Protein AF-Q6PH81-2-F1 (afdb_monomer)

Solvent-accessible surface area (backbone atoms only — not comparable to full-atom values): 6315 Å² total; per-residue (Å²): 136,89,80,86,80,76,82,79,76,80,80,60,63,41,69,38,94,88,75,63,46,76,39,52,64,87,52,52,56,45,96,91,66,55,67,70,60,56,71,78,63,65,60,64,77,64,50,89,70,69,82,88,86,85,79,96,63,85,77,77,73,66,72,72,77,78,52,55,69,69,59,50,48,55,51,51,53,54,50,52,54,51,52,52,54,54,52,57,55,64,75,75,110

Radius of gyration: 26.6 Å; Cα contacts (8 Å, |Δi|>4): 42; chains: 1; bounding box: 34×50×70 Å

Nearest PDB structures (foldseek):
  2cr8-assembly1_A  TM=4.659E-01  e=4.689E+00  Homo sapiens

Foldseek 3Di:
DDDDDDPDDDFDWDADPPPRDTDGPPDQADPVGRGPDDPVVVQVVPPPDDDDDDDDDDPPPPPVVPDDPVVVVVVVVVVVVVVVVVVVVVVVD

Sequence (93 aa):
MSATRAKKVKMATKSCPECDQQVPVACKSCPCGYIFISRKLLNAKHSEKSPPSTEKQEKEIDIYANLSDEKAFVFSVALAEINRKIINQRLIL

Structure (mmCIF, N/CA/C/O backbone):
data_AF-Q6PH81-2-F1
#
_entry.id   AF-Q6PH81-2-F1
#
loop_
_atom_site.group_PDB
_atom_site.id
_atom_site.type_symbol
_atom_site.label_atom_id
_atom_site.label_alt_id
_atom_site.label_comp_id
_atom_site.label_asym_id
_atom_site.label_entity_id
_atom_site.label_seq_id
_atom_site.pdbx_PDB_ins_code
_atom_site.Cartn_x
_atom_site.Cartn_y
_atom_site.Cartn_z
_atom_site.occupancy
_atom_site.B_iso_or_equiv
_atom_site.auth_seq_id
_atom_site.auth_comp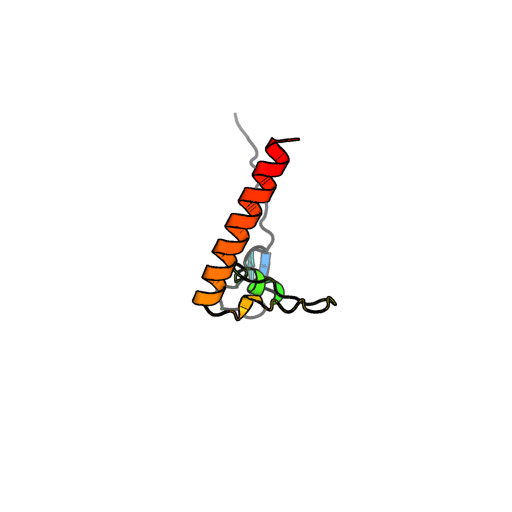_id
_atom_site.auth_asym_id
_atom_site.auth_atom_id
_atom_site.pdbx_PDB_model_num
ATOM 1 N N . MET A 1 1 ? -14.365 40.274 33.289 1.00 50.34 1 MET A N 1
ATOM 2 C CA . MET A 1 1 ? -14.809 38.914 33.671 1.00 50.34 1 MET A CA 1
ATOM 3 C C . MET A 1 1 ? -15.662 38.380 32.524 1.00 50.34 1 MET A C 1
ATOM 5 O O . MET A 1 1 ? -16.691 38.966 32.245 1.00 50.34 1 MET A O 1
ATOM 9 N N . SER A 1 2 ? -15.090 37.600 31.606 1.00 50.03 2 SER A N 1
ATOM 10 C CA . SER A 1 2 ? -15.036 36.121 31.612 1.00 50.03 2 SER A CA 1
ATOM 11 C C . SER A 1 2 ? -16.306 35.472 31.047 1.00 50.03 2 SER A C 1
ATOM 13 O O . SER A 1 2 ? -17.346 35.547 31.686 1.00 50.03 2 SER A O 1
ATOM 15 N N . ALA A 1 3 ? -16.183 34.809 29.885 1.00 62.12 3 ALA A N 1
ATOM 16 C CA . ALA A 1 3 ? -16.641 33.430 29.619 1.00 62.12 3 ALA A CA 1
ATOM 17 C C . ALA A 1 3 ? -16.759 33.152 28.102 1.00 62.12 3 ALA A C 1
ATOM 19 O O . ALA A 1 3 ? -17.847 33.172 27.525 1.00 62.12 3 ALA A O 1
ATOM 20 N N . THR A 1 4 ? -15.646 32.821 27.444 1.00 67.12 4 THR A N 1
ATOM 21 C CA . THR A 1 4 ? -15.672 32.126 26.149 1.00 67.12 4 THR A CA 1
ATOM 22 C C . THR A 1 4 ? -16.210 30.707 26.365 1.00 67.12 4 THR A C 1
ATOM 24 O O . THR A 1 4 ? -15.521 29.819 26.862 1.00 67.12 4 THR A O 1
ATOM 27 N N . ARG A 1 5 ? -17.486 30.478 26.031 1.00 64.50 5 ARG A N 1
ATOM 28 C CA . ARG A 1 5 ? -18.108 29.145 26.068 1.00 64.50 5 ARG A CA 1
ATOM 29 C C . ARG A 1 5 ? -17.558 28.283 24.927 1.00 64.50 5 ARG A C 1
ATOM 31 O O . ARG A 1 5 ? -18.094 28.297 23.821 1.00 64.50 5 ARG A O 1
ATOM 38 N N . ALA A 1 6 ? -16.515 27.503 25.197 1.00 66.88 6 ALA A N 1
ATOM 39 C CA . ALA A 1 6 ? -16.109 26.412 24.317 1.00 66.88 6 ALA A CA 1
ATOM 40 C C . ALA A 1 6 ? -17.246 25.373 24.245 1.00 66.88 6 ALA A C 1
ATOM 42 O O . ALA A 1 6 ? -17.609 24.752 25.247 1.00 66.88 6 ALA A O 1
ATOM 43 N N . LYS A 1 7 ? -17.850 25.200 23.064 1.00 66.44 7 LYS A N 1
ATOM 44 C CA . LYS A 1 7 ? -18.882 24.182 22.819 1.00 66.44 7 LYS A CA 1
ATOM 45 C C . LYS A 1 7 ? -18.235 22.795 22.881 1.00 66.44 7 LYS A C 1
ATOM 47 O O . LYS A 1 7 ? -17.638 22.338 21.913 1.00 66.44 7 LYS A O 1
ATOM 52 N N . LYS A 1 8 ? -18.352 22.124 24.029 1.00 69.31 8 LYS A N 1
ATOM 53 C CA . LYS A 1 8 ? -17.953 20.722 24.207 1.00 69.31 8 LYS A CA 1
ATOM 54 C C . LYS A 1 8 ? -18.886 19.837 23.375 1.00 69.31 8 LYS A C 1
ATOM 56 O O . LYS A 1 8 ? -20.018 19.576 23.778 1.00 69.31 8 LYS A O 1
ATOM 61 N N . VAL A 1 9 ? -18.43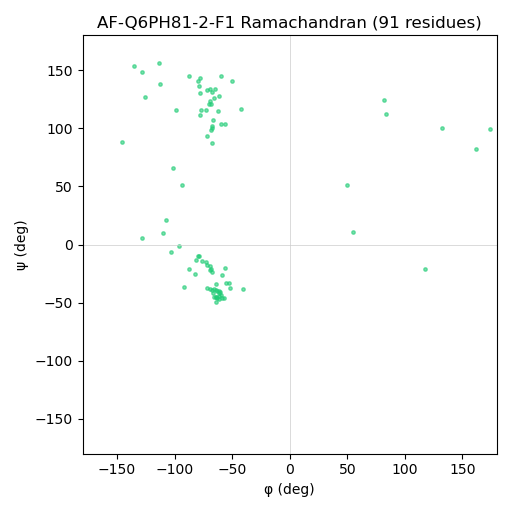1 19.407 22.200 1.00 74.19 9 VAL A N 1
ATOM 62 C CA . VAL A 1 9 ? -19.158 18.434 21.376 1.00 74.19 9 VAL A CA 1
ATOM 63 C C . VAL A 1 9 ? -19.127 17.091 22.107 1.00 74.19 9 VAL A C 1
ATOM 65 O O . VAL A 1 9 ? -18.057 16.572 22.420 1.00 74.19 9 VAL A O 1
ATOM 68 N N . LYS A 1 10 ? -20.304 16.543 22.429 1.00 78.75 10 LYS A N 1
ATOM 69 C CA . LYS A 1 10 ? -20.415 15.185 22.970 1.00 78.75 10 LYS A CA 1
ATOM 70 C C . LYS A 1 10 ? -20.078 14.206 21.847 1.00 78.75 10 LYS A C 1
ATOM 72 O O . LYS A 1 10 ? -20.718 14.226 20.800 1.00 78.75 10 LYS A O 1
ATOM 77 N N . MET A 1 11 ? -19.063 13.375 22.056 1.00 82.69 11 MET A N 1
ATOM 78 C CA . MET A 1 11 ? -18.728 12.294 21.134 1.00 82.69 11 MET A CA 1
ATOM 79 C C . MET A 1 11 ? -19.870 11.270 21.131 1.00 82.69 11 MET A C 1
ATOM 81 O O . MET A 1 11 ? -20.241 10.776 22.192 1.00 82.69 11 MET A O 1
ATOM 85 N N . ALA A 1 12 ? -20.419 10.948 19.957 1.00 88.75 12 ALA A N 1
ATOM 86 C CA . ALA A 1 12 ? -21.367 9.846 19.822 1.00 88.75 12 ALA A CA 1
ATOM 87 C C . ALA A 1 12 ? -20.647 8.511 20.078 1.00 88.75 12 ALA A C 1
ATOM 89 O O . ALA A 1 12 ? -19.578 8.254 19.510 1.00 88.75 12 ALA A O 1
ATOM 90 N N . THR A 1 13 ? -21.230 7.669 20.926 1.00 92.50 13 THR A N 1
ATOM 91 C CA . THR A 1 13 ? -20.749 6.323 21.258 1.00 92.50 13 THR A CA 1
ATOM 92 C C . THR A 1 13 ? -21.723 5.260 20.743 1.00 92.50 13 THR A C 1
ATOM 94 O O . THR A 1 13 ? -22.897 5.537 20.508 1.00 92.50 13 THR A O 1
ATOM 97 N N . LYS A 1 14 ? -21.218 4.042 20.536 1.00 92.50 14 LYS A N 1
ATOM 98 C CA . LYS A 1 14 ? -21.970 2.818 20.217 1.00 92.50 14 LYS A CA 1
ATOM 99 C C . LYS A 1 14 ? -21.556 1.706 21.187 1.00 92.50 14 LYS A C 1
ATOM 101 O O . LYS A 1 14 ? -20.405 1.702 21.618 1.00 92.50 14 LYS A O 1
ATOM 106 N N . SER A 1 15 ? -22.447 0.782 21.536 1.00 94.06 15 SER A N 1
ATOM 107 C CA . SER A 1 15 ? -22.115 -0.366 22.394 1.00 94.06 15 SER A CA 1
ATOM 108 C C . SER A 1 15 ? -21.421 -1.479 21.601 1.00 94.06 15 SER A C 1
ATOM 110 O O . SER A 1 15 ? -21.756 -1.745 20.444 1.00 94.06 15 SER A O 1
ATOM 112 N N . CYS A 1 16 ? -20.418 -2.110 22.211 1.00 92.94 16 CYS A N 1
ATOM 113 C CA . CYS A 1 16 ? -19.807 -3.330 21.694 1.00 92.94 16 CYS A CA 1
ATOM 114 C C . CYS A 1 16 ? -20.709 -4.538 21.991 1.00 92.94 16 CYS A C 1
ATOM 116 O O . CYS A 1 16 ? -21.071 -4.707 23.145 1.00 92.94 16 CYS A O 1
ATOM 118 N N . PRO A 1 17 ? -21.027 -5.407 21.020 1.00 93.19 17 PRO A N 1
ATOM 119 C CA . PRO A 1 17 ? -21.876 -6.576 21.263 1.00 93.19 17 PRO A CA 1
ATOM 120 C C . PRO A 1 17 ? 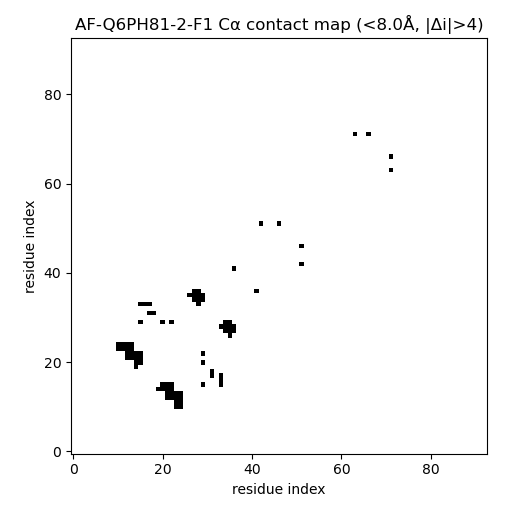-21.198 -7.699 22.065 1.00 93.19 17 PRO A C 1
ATOM 122 O O . PRO A 1 17 ? -21.890 -8.595 22.529 1.00 93.19 17 PRO A O 1
ATOM 125 N N . GLU A 1 18 ? -19.868 -7.686 22.214 1.00 93.88 18 GLU A N 1
ATOM 126 C CA . GLU A 1 18 ? -19.151 -8.722 22.976 1.00 93.88 18 GLU A CA 1
ATOM 127 C C . GLU A 1 18 ? -18.944 -8.365 24.450 1.00 93.88 18 GLU A C 1
ATOM 129 O O . GLU A 1 18 ? -18.972 -9.245 25.303 1.00 93.88 18 GLU A O 1
ATOM 134 N N . CYS A 1 19 ? -18.701 -7.091 24.763 1.00 95.25 19 CYS A N 1
ATOM 135 C CA . CYS A 1 19 ? -18.365 -6.655 26.122 1.00 95.25 19 CYS A CA 1
ATOM 136 C C . CYS A 1 19 ? -19.229 -5.497 26.637 1.00 95.25 19 CYS A C 1
ATOM 138 O O . CYS A 1 19 ? -18.910 -4.921 27.674 1.00 95.25 19 CYS A O 1
ATOM 140 N N . ASP A 1 20 ? -20.254 -5.090 25.880 1.00 93.12 20 ASP A N 1
ATOM 141 C CA . ASP A 1 20 ? -21.152 -3.956 26.158 1.00 93.12 20 ASP A CA 1
ATOM 142 C C . ASP A 1 20 ? -20.460 -2.602 26.382 1.00 93.12 20 ASP A C 1
ATOM 144 O O . ASP A 1 20 ? -21.084 -1.600 26.742 1.00 93.12 20 ASP A O 1
ATOM 148 N N . GLN A 1 21 ? -19.160 -2.516 26.091 1.00 92.19 21 GLN A N 1
ATOM 149 C CA . GLN A 1 21 ? -18.402 -1.291 26.271 1.00 92.19 21 GLN A CA 1
ATOM 150 C C . GLN A 1 21 ? -18.843 -0.223 25.269 1.00 92.19 21 GLN A C 1
ATOM 152 O O . GLN A 1 21 ? -18.955 -0.475 24.068 1.00 92.19 21 GLN A O 1
ATOM 157 N N . GLN A 1 22 ? -19.046 1.003 25.751 1.00 93.94 22 GLN A N 1
ATOM 158 C CA . GLN A 1 22 ? -19.292 2.146 24.880 1.00 93.94 22 GLN A CA 1
ATOM 159 C C . GLN A 1 22 ? -18.006 2.557 24.161 1.00 93.94 22 GLN A C 1
ATOM 161 O O . GLN A 1 22 ? -17.041 3.011 24.776 1.00 93.94 22 GLN A O 1
ATOM 166 N N . VAL A 1 23 ? -18.010 2.433 22.839 1.00 90.56 23 VAL A N 1
ATOM 167 C CA . VAL A 1 23 ? -16.896 2.775 21.957 1.00 90.56 23 VAL A CA 1
ATOM 168 C C . VAL A 1 23 ? -17.294 3.984 21.101 1.00 90.56 23 VAL A C 1
ATOM 170 O O . VAL A 1 23 ? -18.419 4.017 20.597 1.00 90.56 23 VAL A O 1
ATOM 173 N N . PRO A 1 24 ? -16.420 4.983 20.875 1.00 91.25 24 PRO A N 1
ATOM 174 C CA . PRO A 1 24 ? -16.707 6.075 19.949 1.00 91.25 24 PRO A CA 1
ATOM 175 C C . PRO A 1 24 ? -17.185 5.562 18.585 1.00 91.25 24 PRO A C 1
ATOM 177 O O . PRO A 1 24 ? -16.669 4.570 18.052 1.00 91.25 24 PRO A O 1
ATOM 180 N N . VAL A 1 25 ? -18.161 6.246 17.984 1.00 88.31 25 VAL A N 1
ATOM 181 C CA . VAL A 1 25 ? -18.710 5.851 16.674 1.00 88.31 25 VAL A CA 1
ATOM 182 C C . VAL A 1 25 ? -17.601 5.752 15.614 1.00 88.31 25 VAL A C 1
ATOM 184 O O . VAL A 1 25 ? -17.639 4.831 14.801 1.00 88.31 25 VAL A O 1
ATOM 187 N N . ALA A 1 26 ? -16.557 6.586 15.707 1.00 88.19 26 ALA A N 1
ATOM 188 C CA . ALA A 1 26 ? -15.395 6.595 14.813 1.00 88.19 26 ALA A CA 1
ATOM 189 C C . ALA A 1 26 ? -14.462 5.369 14.927 1.00 88.19 26 ALA A C 1
ATOM 191 O O . ALA A 1 26 ? -13.710 5.084 13.992 1.00 88.19 26 ALA A O 1
ATOM 192 N N . CYS A 1 27 ? -14.483 4.632 16.043 1.00 90.31 27 CYS A N 1
ATOM 193 C CA . CYS A 1 27 ? -13.607 3.475 16.214 1.00 90.31 27 CYS A CA 1
ATOM 194 C C . CYS A 1 27 ? -14.051 2.311 15.326 1.00 90.31 27 CYS A C 1
ATOM 196 O O . CYS A 1 27 ? -15.225 1.927 15.295 1.00 90.31 27 CYS A O 1
ATOM 198 N N . LYS A 1 28 ? -13.070 1.728 14.642 1.00 90.19 28 LYS A N 1
ATOM 199 C CA . LYS A 1 28 ? -13.213 0.580 13.745 1.00 90.19 28 LYS A CA 1
ATOM 200 C C . LYS A 1 28 ? -13.215 -0.766 14.479 1.00 90.19 28 LYS A C 1
ATOM 202 O O . LYS A 1 28 ? -13.806 -1.722 13.994 1.00 90.19 28 LYS A O 1
ATOM 207 N N . SER A 1 29 ? -12.600 -0.825 15.651 1.00 92.25 29 SER A N 1
ATOM 208 C CA . SER A 1 29 ? -12.525 -2.000 16.516 1.00 92.25 29 SER A CA 1
ATOM 209 C C . SER A 1 29 ? -12.813 -1.610 17.963 1.00 92.25 29 SER A C 1
ATOM 211 O O . SER A 1 29 ? -12.632 -0.455 18.359 1.00 92.25 29 SER A O 1
ATOM 213 N N . CYS A 1 30 ? -13.309 -2.567 18.734 1.00 93.12 30 CYS A N 1
ATOM 21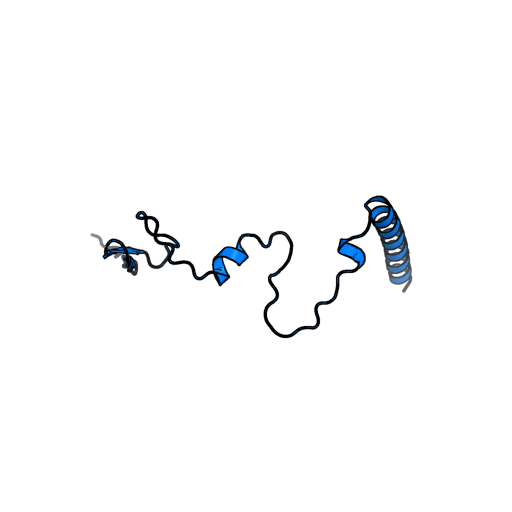4 C CA . CYS A 1 30 ? -13.404 -2.510 20.179 1.00 93.12 30 CYS A CA 1
ATOM 215 C C . CYS A 1 30 ? -12.085 -3.023 20.780 1.00 93.12 30 CYS A C 1
ATOM 217 O O . CYS A 1 30 ? -11.511 -3.967 20.232 1.00 93.12 30 CYS A O 1
ATOM 219 N N . PRO A 1 31 ? -11.614 -2.474 21.912 1.00 92.50 31 PRO A N 1
ATOM 220 C CA . PRO A 1 31 ? -10.470 -3.026 22.641 1.00 92.50 31 PRO A CA 1
ATOM 221 C C . PRO A 1 31 ? -10.625 -4.499 23.063 1.00 92.50 31 PRO A C 1
ATOM 223 O O . PRO A 1 31 ? -9.609 -5.141 23.294 1.00 92.50 31 PRO A O 1
ATOM 226 N N . CYS A 1 32 ? -11.844 -5.057 23.129 1.00 94.94 32 CYS A N 1
ATOM 227 C CA . CYS A 1 32 ? -12.035 -6.494 23.386 1.00 94.94 32 CYS A CA 1
ATOM 228 C C . CYS A 1 32 ? -11.635 -7.395 22.206 1.00 94.94 32 CYS A C 1
ATOM 230 O O . CYS A 1 32 ? -11.457 -8.591 22.398 1.00 94.94 32 CYS A O 1
ATOM 232 N N . GLY A 1 33 ? -11.506 -6.834 20.998 1.00 91.75 33 GLY A N 1
ATOM 233 C CA . GLY A 1 33 ? -11.251 -7.581 19.765 1.00 91.75 33 GLY A CA 1
ATOM 234 C C . GLY A 1 33 ? -12.368 -7.467 18.724 1.00 91.75 33 GLY A C 1
ATOM 235 O O . GLY A 1 33 ? -12.090 -7.630 17.536 1.00 91.75 33 GLY A O 1
ATOM 236 N N . TYR A 1 34 ? -13.597 -7.107 19.117 1.00 92.88 34 TYR A N 1
ATOM 237 C CA . TYR A 1 34 ? -14.717 -6.989 18.177 1.00 92.88 34 TYR A CA 1
ATOM 238 C C . TYR A 1 34 ? -14.460 -5.931 17.093 1.00 92.88 34 TYR A C 1
ATOM 240 O O . TYR A 1 34 ? -14.162 -4.772 17.386 1.00 92.88 34 TYR A O 1
ATOM 248 N N . ILE A 1 35 ? -14.620 -6.287 15.819 1.00 91.88 35 ILE A N 1
ATOM 249 C CA . ILE A 1 35 ? -14.410 -5.375 14.689 1.00 91.88 35 ILE A CA 1
ATOM 250 C C . ILE A 1 35 ? -15.757 -4.819 14.210 1.00 91.88 35 ILE A C 1
ATOM 252 O O . ILE A 1 35 ? -16.589 -5.543 13.677 1.00 91.88 35 ILE A O 1
ATOM 256 N N . PHE A 1 36 ? -15.955 -3.503 14.329 1.00 91.38 36 PHE A N 1
ATOM 257 C CA . PHE A 1 36 ? -17.148 -2.804 13.830 1.00 91.38 36 PHE A CA 1
ATOM 258 C C . PHE A 1 36 ? -17.110 -2.541 12.312 1.00 91.38 36 PHE A C 1
ATOM 260 O O . PHE A 1 36 ?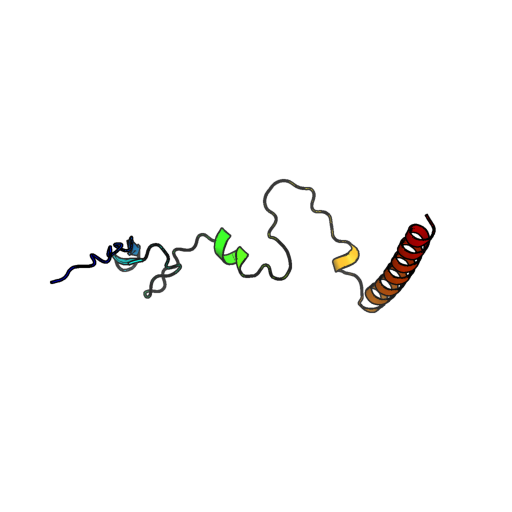 -18.097 -2.081 11.737 1.00 91.38 36 PHE A O 1
ATOM 267 N N . ILE A 1 37 ? -15.966 -2.764 11.652 1.00 84.94 37 ILE A N 1
ATOM 268 C CA . ILE A 1 37 ? -15.805 -2.517 10.215 1.00 84.94 37 ILE A CA 1
ATOM 269 C C . ILE A 1 37 ? -16.626 -3.529 9.402 1.00 84.94 37 ILE A C 1
ATOM 271 O O . ILE A 1 37 ? -16.385 -4.731 9.455 1.00 84.94 37 ILE A O 1
ATOM 275 N N . SER A 1 38 ? -17.517 -3.034 8.541 1.00 71.94 38 SER A N 1
ATOM 276 C CA . SER A 1 38 ? -18.065 -3.844 7.448 1.00 71.94 38 SER A CA 1
ATOM 277 C C . SER A 1 38 ? -16.958 -4.222 6.466 1.00 71.94 38 SER A C 1
ATOM 279 O O . SER A 1 38 ? -16.210 -3.348 6.032 1.00 71.94 38 SER A O 1
ATOM 281 N N . ARG A 1 39 ? -16.895 -5.496 6.060 1.00 64.12 39 ARG A N 1
ATOM 282 C CA . ARG A 1 39 ? -15.880 -6.081 5.154 1.00 64.12 39 ARG A CA 1
ATOM 283 C C . ARG A 1 39 ? -15.498 -5.173 3.968 1.00 64.12 39 ARG A C 1
ATOM 285 O O . ARG A 1 39 ? -14.320 -5.014 3.678 1.00 64.12 39 ARG A O 1
ATOM 292 N N . LYS A 1 40 ? -16.473 -4.456 3.393 1.00 62.50 40 LYS A N 1
ATOM 293 C CA . LYS A 1 40 ? -16.285 -3.469 2.311 1.00 62.50 40 LYS A CA 1
ATOM 294 C C . LYS A 1 40 ? -15.228 -2.384 2.606 1.00 62.50 40 LYS A C 1
ATOM 296 O O . LYS A 1 40 ? -14.549 -1.943 1.688 1.00 62.50 40 LYS A O 1
ATOM 301 N N . LEU A 1 41 ? -15.055 -1.965 3.863 1.00 63.25 41 LEU A N 1
ATOM 302 C CA . LEU A 1 41 ? -14.077 -0.938 4.256 1.00 63.25 41 LEU A CA 1
ATOM 303 C C . LEU A 1 41 ? -12.675 -1.496 4.557 1.00 63.25 41 LEU A C 1
ATOM 305 O O . LEU A 1 41 ? -11.716 -0.7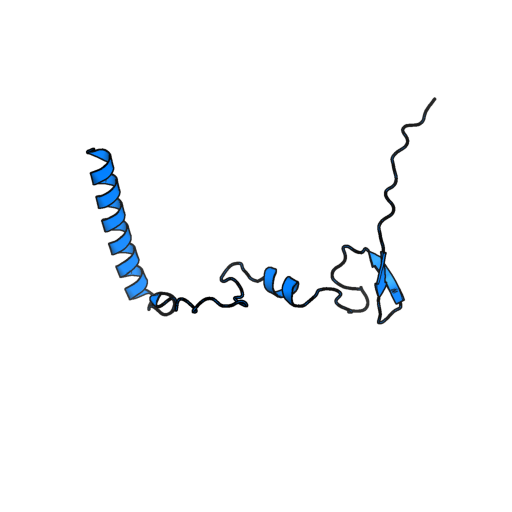26 4.529 1.00 63.25 41 LEU A O 1
ATOM 309 N N . LEU A 1 42 ? -12.539 -2.794 4.856 1.00 60.44 42 LEU A N 1
ATOM 310 C CA . LEU A 1 42 ? -11.230 -3.435 5.062 1.00 60.44 42 LEU A CA 1
ATOM 311 C C . LEU A 1 42 ? -10.484 -3.587 3.731 1.00 60.44 42 LEU A C 1
ATOM 313 O O . LEU A 1 42 ? -9.285 -3.330 3.666 1.00 60.44 42 LEU A O 1
ATOM 317 N N . ASN A 1 43 ? -11.206 -3.883 2.650 1.00 57.72 43 ASN A N 1
ATOM 318 C CA . ASN A 1 43 ? -10.629 -3.980 1.309 1.00 57.72 43 ASN A CA 1
ATOM 319 C C . ASN A 1 43 ? -10.171 -2.627 0.730 1.00 57.72 43 ASN A C 1
ATOM 321 O O . ASN A 1 43 ? -9.333 -2.603 -0.164 1.00 57.72 43 ASN A O 1
ATOM 325 N N . ALA A 1 44 ? -10.645 -1.496 1.265 1.00 59.38 44 ALA A N 1
ATOM 326 C CA . ALA A 1 44 ? -10.267 -0.163 0.787 1.00 59.38 44 ALA A CA 1
ATOM 327 C C . ALA A 1 44 ? -8.861 0.291 1.235 1.00 59.38 44 ALA A C 1
ATOM 329 O O . ALA A 1 44 ? -8.336 1.260 0.696 1.00 59.38 44 ALA A O 1
ATOM 330 N N . LYS A 1 45 ? -8.235 -0.379 2.218 1.00 56.62 45 LYS A N 1
ATOM 331 C CA . LYS A 1 45 ? -6.881 -0.034 2.705 1.00 56.62 45 LYS A CA 1
ATOM 332 C C . LYS A 1 45 ? -5.755 -0.864 2.082 1.00 56.62 45 LYS A C 1
ATOM 334 O O . LYS A 1 45 ? -4.600 -0.583 2.365 1.00 56.62 45 LYS A O 1
ATOM 339 N N . HIS A 1 46 ? -6.084 -1.818 1.209 1.00 52.72 46 HIS A N 1
ATOM 340 C CA . HIS A 1 46 ? -5.104 -2.575 0.419 1.00 52.72 46 HIS A CA 1
ATOM 341 C C . HIS A 1 46 ? -5.146 -2.225 -1.083 1.00 52.72 46 HIS A C 1
ATOM 343 O O . HIS A 1 46 ? -4.509 -2.887 -1.894 1.00 52.72 46 HIS A O 1
ATOM 349 N N . SER A 1 47 ? -5.876 -1.169 -1.454 1.00 47.62 47 SER A N 1
ATOM 350 C CA . SER A 1 47 ? -5.972 -0.670 -2.830 1.00 47.62 47 SER A CA 1
ATOM 351 C C . SER A 1 47 ? -4.945 0.443 -3.094 1.00 47.62 47 SER A C 1
ATOM 353 O O . SER A 1 47 ? -5.288 1.502 -3.603 1.00 47.62 47 SER A O 1
ATOM 355 N N . GLU A 1 48 ? -3.677 0.190 -2.767 1.00 48.12 48 GLU A N 1
ATOM 356 C CA . GLU A 1 48 ? -2.518 0.800 -3.440 1.00 48.12 48 GLU A CA 1
ATOM 357 C C . GLU A 1 48 ? -1.983 -0.282 -4.400 1.00 48.12 48 GLU A C 1
ATOM 359 O O . GLU A 1 48 ? -0.941 -0.883 -4.155 1.00 48.12 48 GLU A O 1
ATOM 364 N N . LYS A 1 49 ? -2.815 -0.608 -5.407 1.00 44.62 49 LYS A N 1
ATOM 365 C CA . LYS A 1 49 ? -2.713 -1.599 -6.511 1.00 44.62 49 LYS A CA 1
ATOM 366 C C . LYS A 1 49 ? -4.012 -2.414 -6.587 1.00 44.62 49 LYS A C 1
ATOM 368 O O . LYS A 1 49 ? -4.193 -3.381 -5.858 1.00 44.62 49 LYS A O 1
ATOM 373 N N . SER A 1 50 ? -4.873 -2.030 -7.530 1.00 46.97 50 SER A N 1
ATOM 374 C CA . SER A 1 50 ? -6.129 -2.667 -7.984 1.00 46.97 50 SER A CA 1
ATOM 375 C C . SER A 1 50 ? -7.423 -2.417 -7.165 1.00 46.97 50 SER A C 1
ATOM 377 O O . SER A 1 50 ? -7.466 -2.692 -5.965 1.00 46.97 50 SER A O 1
ATOM 379 N N . PRO A 1 51 ? -8.504 -1.917 -7.810 1.00 54.88 51 PRO A N 1
ATOM 380 C CA . PRO A 1 51 ? -9.818 -1.748 -7.191 1.00 54.88 51 PRO A CA 1
ATOM 381 C C . PRO A 1 51 ? -10.575 -3.089 -7.105 1.00 54.88 51 PRO A C 1
ATOM 383 O O . PRO A 1 51 ? -10.517 -3.889 -8.043 1.00 54.88 51 PRO A O 1
ATOM 386 N N . PRO A 1 52 ? -11.346 -3.349 -6.030 1.00 50.38 52 PRO A N 1
ATOM 387 C CA . PRO A 1 52 ? -12.217 -4.511 -5.966 1.00 50.38 52 PRO A CA 1
ATOM 388 C C . PRO A 1 52 ? -13.481 -4.237 -6.791 1.00 50.38 52 PRO A C 1
ATOM 390 O O . PRO A 1 52 ? -14.319 -3.408 -6.440 1.00 50.38 52 PRO A O 1
ATOM 393 N N . SER A 1 53 ? -13.606 -4.949 -7.905 1.00 48.88 53 SER A N 1
ATOM 394 C CA . SER A 1 53 ? -14.780 -4.980 -8.768 1.00 48.88 53 SER A CA 1
ATOM 395 C C . SER A 1 53 ? -15.884 -5.851 -8.161 1.00 48.88 53 SER A C 1
ATOM 397 O O . SER A 1 53 ? -15.757 -7.068 -8.058 1.00 48.88 53 SER A O 1
ATOM 399 N N . THR A 1 54 ? -17.013 -5.234 -7.819 1.00 48.09 54 THR A N 1
ATOM 400 C CA . THR A 1 54 ? -18.319 -5.903 -7.739 1.00 48.09 54 THR A CA 1
ATOM 401 C C . THR A 1 54 ? -19.389 -4.911 -8.173 1.00 48.09 54 THR A C 1
ATOM 403 O O . THR A 1 54 ? -19.891 -4.184 -7.331 1.00 48.09 54 THR A O 1
ATOM 406 N N . GLU A 1 55 ? -19.673 -4.849 -9.477 1.00 50.31 55 GLU A N 1
ATOM 407 C CA . GLU A 1 55 ? -21.002 -4.610 -10.075 1.00 50.31 55 GLU A CA 1
ATOM 408 C C . GLU A 1 55 ? -20.857 -4.456 -11.606 1.00 50.31 55 GLU A C 1
ATOM 410 O O . GLU A 1 55 ? -20.478 -3.410 -12.118 1.00 50.31 55 GLU A O 1
ATOM 415 N N . LYS A 1 56 ? -21.142 -5.548 -12.333 1.00 47.78 56 LYS A N 1
ATOM 416 C CA . LYS A 1 56 ? -21.586 -5.587 -13.744 1.00 47.78 56 LYS A CA 1
ATOM 417 C C . LYS A 1 56 ? -20.788 -4.793 -14.800 1.00 47.78 56 LYS A C 1
ATOM 419 O O . LYS A 1 56 ? -21.386 -4.099 -15.615 1.00 47.78 56 LYS A O 1
ATOM 424 N N . GLN A 1 57 ? -19.472 -4.958 -14.863 1.00 51.78 57 GLN A N 1
ATOM 425 C CA . GLN A 1 57 ? -18.685 -4.550 -16.034 1.00 51.78 57 GLN A CA 1
ATOM 426 C C . GLN A 1 57 ? -17.881 -5.766 -16.489 1.00 51.78 57 GLN A C 1
ATOM 428 O O . GLN A 1 57 ? -17.2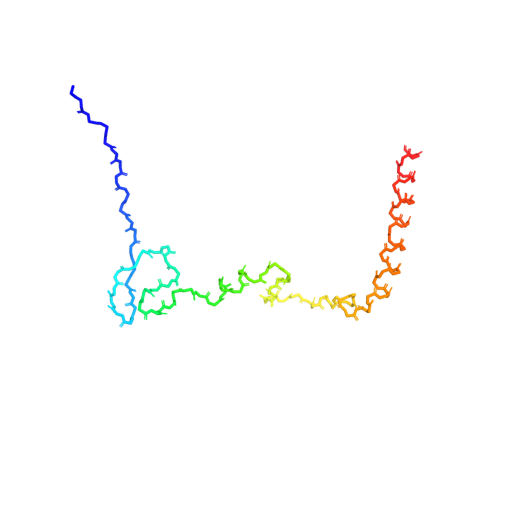52 -6.417 -15.650 1.00 51.78 57 GLN A O 1
ATOM 433 N N . GLU A 1 58 ? -17.987 -6.138 -17.771 1.00 53.28 58 GLU A N 1
ATOM 434 C CA . GLU A 1 58 ? -17.090 -7.110 -18.405 1.00 53.28 58 GLU A CA 1
ATOM 435 C C . GLU A 1 58 ? -15.675 -6.802 -17.930 1.00 53.28 58 GLU A C 1
ATOM 437 O O . GLU A 1 58 ? -15.194 -5.685 -18.105 1.00 53.28 58 GLU A O 1
ATOM 442 N N . LYS A 1 59 ? -15.059 -7.749 -17.216 1.00 58.91 59 LYS A N 1
ATOM 443 C CA . LYS A 1 59 ? -13.696 -7.586 -16.726 1.00 58.91 59 LYS A CA 1
ATOM 444 C C . LYS A 1 59 ? -12.833 -7.376 -17.959 1.00 58.91 59 LYS A C 1
ATOM 446 O O . LYS A 1 59 ? -12.574 -8.338 -18.675 1.00 58.91 59 LYS A O 1
ATOM 451 N N . GLU A 1 60 ? -12.433 -6.136 -18.211 1.00 64.12 60 GLU A N 1
ATOM 452 C CA . GLU A 1 60 ? -11.352 -5.831 -19.129 1.00 64.12 60 GLU A CA 1
ATOM 453 C C . GLU A 1 60 ? -10.152 -6.621 -18.611 1.00 64.12 60 GLU A C 1
ATOM 455 O O . GLU A 1 60 ? -9.610 -6.355 -17.535 1.00 64.12 60 GLU A O 1
ATOM 460 N N . ILE A 1 61 ? -9.860 -7.726 -19.292 1.00 69.25 61 ILE A N 1
ATOM 461 C CA . ILE A 1 61 ? -8.717 -8.565 -18.978 1.00 69.25 61 ILE A CA 1
ATOM 462 C C . ILE A 1 61 ? -7.522 -7.692 -19.322 1.00 69.25 61 ILE A C 1
ATOM 464 O O . ILE A 1 61 ? -7.261 -7.450 -20.499 1.00 69.25 61 ILE A O 1
ATOM 468 N N . ASP A 1 62 ? -6.823 -7.193 -18.304 1.00 73.44 62 ASP A N 1
ATOM 469 C CA . ASP A 1 62 ? -5.543 -6.530 -18.508 1.00 73.44 62 ASP A CA 1
ATOM 470 C C . ASP A 1 62 ? -4.537 -7.587 -18.984 1.00 73.44 62 ASP A C 1
ATOM 472 O O . ASP A 1 62 ? -3.859 -8.262 -18.205 1.00 73.44 62 ASP A O 1
ATOM 476 N N . ILE A 1 63 ? -4.505 -7.776 -20.303 1.00 76.31 63 ILE A N 1
ATOM 477 C CA . ILE A 1 63 ? -3.616 -8.699 -21.012 1.00 76.31 63 ILE A CA 1
ATOM 478 C C . ILE A 1 63 ? -2.149 -8.340 -20.728 1.00 76.31 63 ILE A C 1
ATOM 480 O O . ILE A 1 63 ? -1.282 -9.216 -20.746 1.00 76.31 63 ILE A O 1
ATOM 484 N N . TYR A 1 64 ? -1.864 -7.073 -20.413 1.00 79.81 64 TYR A N 1
ATOM 485 C CA . TYR A 1 64 ? -0.518 -6.585 -20.140 1.00 79.81 64 TYR A CA 1
ATOM 486 C C . TYR A 1 64 ? -0.055 -6.873 -18.70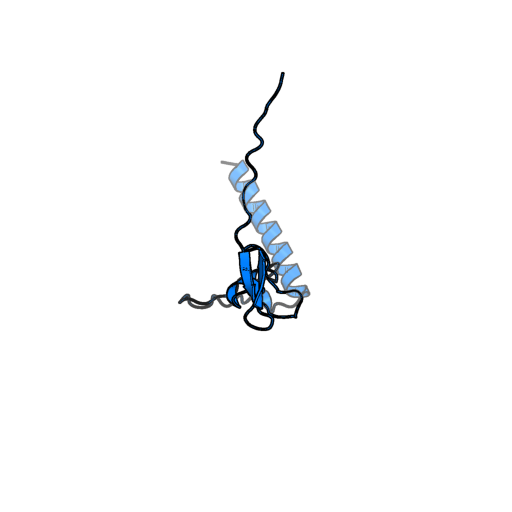4 1.00 79.81 64 TYR A C 1
ATOM 488 O O . TYR A 1 64 ? 1.147 -6.836 -18.448 1.00 79.81 64 TYR A O 1
ATOM 496 N N . ALA A 1 65 ? -0.956 -7.259 -17.791 1.00 79.81 65 ALA A N 1
ATOM 497 C CA . ALA A 1 65 ? -0.606 -7.579 -16.404 1.00 79.81 65 ALA A CA 1
ATOM 498 C C . ALA A 1 65 ? 0.257 -8.849 -16.246 1.00 79.81 65 ALA A C 1
ATOM 500 O O . ALA A 1 65 ? 0.962 -8.985 -15.250 1.00 79.81 65 ALA A O 1
ATOM 501 N N . ASN A 1 66 ? 0.216 -9.780 -17.208 1.00 83.56 66 ASN A N 1
ATOM 502 C CA . ASN A 1 66 ? 0.990 -11.036 -17.182 1.00 83.56 66 ASN A CA 1
ATOM 503 C C . ASN A 1 66 ? 2.158 -11.040 -18.180 1.00 83.56 66 ASN A C 1
ATOM 505 O O . ASN A 1 66 ? 2.631 -12.095 -18.613 1.00 83.56 66 ASN A O 1
ATOM 509 N N . LEU A 1 67 ? 2.609 -9.861 -18.595 1.00 87.25 67 LEU A N 1
ATOM 510 C CA . LEU A 1 67 ? 3.712 -9.739 -19.528 1.00 87.25 67 LEU A CA 1
ATOM 511 C C . LEU A 1 67 ? 5.056 -9.938 -18.804 1.00 87.25 67 LEU A C 1
ATOM 513 O O . LEU A 1 67 ? 5.266 -9.399 -17.725 1.00 87.25 67 LEU A O 1
ATOM 517 N N . SER A 1 68 ? 5.978 -10.698 -19.402 1.00 89.69 68 SER A N 1
ATOM 518 C CA . SER A 1 68 ? 7.355 -10.807 -18.892 1.00 89.69 68 SER A CA 1
ATOM 519 C C . SER A 1 68 ? 8.037 -9.434 -18.872 1.00 89.69 68 SER A C 1
ATOM 521 O O . SER A 1 68 ? 7.822 -8.639 -19.791 1.00 89.69 68 SER A O 1
ATOM 523 N N . ASP A 1 69 ? 8.893 -9.186 -17.876 1.00 88.94 69 ASP A N 1
ATOM 524 C CA . ASP A 1 69 ? 9.610 -7.916 -17.684 1.00 88.94 69 ASP A CA 1
ATOM 525 C C . ASP A 1 69 ? 10.349 -7.446 -18.946 1.00 88.94 69 ASP A C 1
ATOM 527 O O . ASP A 1 69 ? 10.335 -6.262 -19.277 1.00 88.94 69 ASP A O 1
ATOM 531 N N . GLU A 1 70 ? 10.934 -8.374 -19.709 1.00 93.50 70 GLU A N 1
ATOM 532 C CA . GLU A 1 70 ? 11.633 -8.063 -20.961 1.00 93.50 70 GLU A CA 1
ATOM 533 C C . GLU A 1 70 ? 10.678 -7.491 -22.019 1.00 93.50 70 GLU A C 1
ATOM 535 O O . GLU A 1 70 ? 10.949 -6.462 -22.642 1.00 93.50 70 GLU A O 1
ATOM 540 N N . LYS A 1 71 ? 9.505 -8.110 -22.185 1.00 93.00 71 LYS A N 1
ATOM 541 C CA . LYS A 1 71 ? 8.475 -7.628 -23.114 1.00 93.00 71 LYS A CA 1
ATOM 542 C C . LYS A 1 71 ? 7.857 -6.316 -22.623 1.00 93.00 71 LYS A C 1
ATOM 544 O O . LYS A 1 71 ? 7.603 -5.428 -23.436 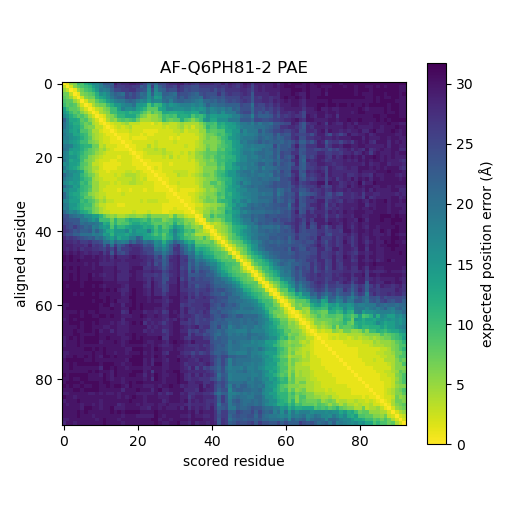1.00 93.00 71 LYS A O 1
ATOM 549 N N . ALA A 1 72 ? 7.650 -6.173 -21.313 1.00 92.25 72 ALA A N 1
ATOM 550 C CA . ALA A 1 72 ? 7.162 -4.934 -20.711 1.00 92.25 72 ALA A CA 1
ATOM 551 C C . ALA A 1 72 ? 8.137 -3.772 -20.952 1.00 92.25 72 ALA A C 1
ATOM 553 O O . ALA A 1 72 ? 7.711 -2.665 -21.296 1.00 92.25 72 ALA A O 1
ATOM 554 N N . PHE A 1 73 ? 9.442 -4.035 -20.863 1.00 95.50 73 PHE A N 1
ATOM 555 C CA . PHE A 1 73 ? 10.482 -3.065 -21.185 1.00 95.50 73 PHE A CA 1
ATOM 556 C C . PHE A 1 73 ? 10.455 -2.661 -22.666 1.00 95.50 73 PHE A C 1
ATOM 558 O O . PHE A 1 73 ? 10.399 -1.468 -22.968 1.00 95.50 73 PHE A O 1
ATOM 565 N N . VAL A 1 74 ? 10.407 -3.629 -23.591 1.00 94.94 74 VAL A N 1
ATOM 566 C CA . VAL A 1 74 ? 10.323 -3.357 -25.040 1.00 94.94 74 VAL A CA 1
ATOM 567 C C . VAL A 1 74 ? 9.098 -2.503 -25.379 1.00 94.94 74 VAL A C 1
ATOM 569 O O . VAL A 1 74 ? 9.219 -1.511 -26.103 1.00 94.94 74 VAL A O 1
ATOM 572 N N . PHE A 1 75 ? 7.925 -2.833 -24.828 1.00 94.50 75 PHE A N 1
ATOM 573 C CA . PHE A 1 75 ? 6.720 -2.030 -25.047 1.00 94.50 75 PHE A CA 1
ATOM 574 C C . PHE A 1 75 ? 6.825 -0.637 -24.432 1.00 94.50 75 PHE A C 1
ATOM 576 O O . PHE A 1 75 ? 6.417 0.330 -25.070 1.00 94.50 75 PHE A O 1
ATOM 583 N N . SER A 1 76 ? 7.429 -0.501 -23.254 1.00 93.75 76 SER A N 1
ATOM 584 C CA . SER A 1 76 ? 7.657 0.809 -22.635 1.00 93.75 76 SER A CA 1
ATOM 585 C C . SER A 1 76 ? 8.524 1.713 -23.519 1.00 93.75 76 SER A C 1
ATOM 587 O O . SER A 1 76 ? 8.185 2.880 -23.724 1.00 93.75 76 SER A O 1
ATOM 589 N N . VAL A 1 77 ? 9.601 1.175 -24.106 1.00 97.19 77 VAL A N 1
ATOM 590 C CA . VAL A 1 77 ? 10.463 1.911 -25.049 1.00 97.19 77 VAL A CA 1
ATOM 591 C C . VAL A 1 77 ? 9.687 2.319 -26.305 1.00 97.19 77 VAL A C 1
ATOM 593 O O . VAL A 1 77 ? 9.749 3.479 -26.717 1.00 97.19 77 VAL A O 1
ATOM 596 N N . ALA A 1 78 ? 8.915 1.399 -26.889 1.00 96.81 78 ALA A N 1
ATOM 597 C CA . ALA A 1 78 ? 8.107 1.682 -28.075 1.00 96.81 78 ALA A CA 1
ATOM 598 C C . ALA A 1 78 ? 7.052 2.774 -27.814 1.00 96.81 78 ALA A C 1
ATOM 600 O O . ALA A 1 78 ? 6.908 3.701 -28.613 1.00 96.81 78 ALA A O 1
ATOM 601 N N . LEU A 1 79 ? 6.355 2.708 -26.675 1.00 96.00 79 LEU A N 1
ATOM 602 C CA . LEU A 1 79 ? 5.373 3.715 -26.267 1.00 96.00 79 LEU A CA 1
ATOM 603 C C . LEU A 1 79 ? 6.022 5.084 -26.040 1.00 96.00 79 LEU A C 1
ATOM 605 O O . LEU A 1 79 ? 5.467 6.101 -26.458 1.00 96.00 79 LEU A O 1
ATOM 609 N N . ALA A 1 80 ? 7.211 5.127 -25.433 1.00 96.62 80 ALA A N 1
ATOM 610 C CA . ALA A 1 80 ? 7.956 6.371 -25.257 1.00 96.62 80 ALA A CA 1
ATOM 611 C C . ALA A 1 80 ? 8.317 7.020 -26.605 1.00 96.62 80 ALA A C 1
ATOM 613 O O . ALA A 1 80 ? 8.165 8.233 -26.764 1.00 96.62 80 ALA A O 1
ATOM 614 N N . GLU A 1 81 ? 8.741 6.225 -27.590 1.00 96.94 81 GLU A N 1
ATOM 615 C CA . GLU A 1 81 ? 9.069 6.711 -28.936 1.00 96.94 81 GLU A CA 1
ATOM 616 C C . GLU A 1 81 ? 7.831 7.238 -29.682 1.00 96.94 81 GLU A C 1
ATOM 618 O O . GLU A 1 81 ? 7.873 8.309 -30.294 1.00 96.94 81 GLU A O 1
ATOM 623 N N . ILE A 1 82 ? 6.697 6.538 -29.582 1.00 96.38 82 ILE A N 1
ATOM 624 C CA . ILE A 1 82 ? 5.418 6.993 -30.148 1.00 96.38 82 ILE A CA 1
ATOM 625 C C . ILE A 1 82 ? 4.985 8.315 -29.502 1.00 96.38 82 ILE A C 1
ATOM 627 O O . ILE A 1 82 ? 4.652 9.267 -30.212 1.00 96.38 82 ILE A O 1
ATOM 631 N N . ASN A 1 83 ? 5.051 8.413 -28.172 1.00 94.25 83 ASN A N 1
ATOM 632 C CA . ASN A 1 83 ? 4.682 9.628 -27.447 1.00 94.25 83 ASN A CA 1
ATOM 633 C C . ASN A 1 83 ? 5.551 10.826 -27.856 1.00 94.25 83 ASN A C 1
ATOM 635 O O . ASN A 1 83 ? 5.019 11.915 -28.078 1.00 94.25 83 ASN A O 1
ATOM 639 N N . ARG A 1 84 ? 6.865 10.627 -28.042 1.00 94.62 84 ARG A N 1
ATOM 640 C CA . ARG A 1 84 ? 7.767 11.666 -28.575 1.00 94.62 84 ARG A CA 1
ATOM 641 C C . ARG A 1 84 ? 7.331 12.138 -29.961 1.00 94.62 84 ARG A C 1
ATOM 643 O O . ARG A 1 84 ? 7.251 13.343 -30.194 1.00 94.62 84 ARG A O 1
ATOM 650 N N . LYS A 1 85 ? 7.000 11.211 -30.868 1.00 94.88 85 LYS A N 1
ATOM 651 C CA . LYS A 1 85 ? 6.532 11.544 -32.226 1.00 94.88 85 LYS A CA 1
ATOM 652 C C . LYS A 1 85 ? 5.205 12.306 -32.223 1.00 94.88 85 LYS A C 1
ATOM 654 O O . LYS A 1 85 ? 5.056 13.235 -33.012 1.00 94.88 85 LYS A O 1
ATOM 659 N N . ILE A 1 86 ? 4.264 11.953 -31.345 1.00 93.94 86 ILE A N 1
ATOM 660 C CA . ILE A 1 86 ? 2.971 12.651 -31.221 1.00 93.94 86 ILE A CA 1
ATOM 661 C C . ILE A 1 86 ? 3.167 14.085 -30.711 1.00 93.94 86 ILE A C 1
ATOM 663 O O . ILE A 1 86 ? 2.580 15.016 -31.263 1.00 93.94 86 ILE A O 1
ATOM 667 N N . ILE A 1 87 ? 4.005 14.281 -29.688 1.00 91.19 87 ILE A N 1
ATOM 668 C CA . ILE A 1 87 ? 4.294 15.613 -29.132 1.00 91.19 87 ILE A CA 1
ATOM 669 C C . ILE A 1 87 ? 4.982 16.494 -30.180 1.00 91.19 87 ILE A C 1
ATOM 671 O O . ILE A 1 87 ? 4.558 17.628 -30.390 1.00 91.19 87 ILE A O 1
ATOM 675 N N . ASN A 1 88 ? 5.981 15.963 -30.890 1.00 89.19 88 ASN A N 1
ATOM 676 C CA . ASN A 1 88 ? 6.687 16.711 -31.931 1.00 89.19 88 ASN A CA 1
ATOM 677 C C . ASN A 1 88 ? 5.773 17.088 -33.102 1.00 89.19 88 ASN A C 1
ATOM 679 O O . ASN A 1 88 ? 5.924 18.173 -33.646 1.00 89.19 88 ASN A O 1
ATOM 683 N N . GLN A 1 89 ? 4.794 16.250 -33.462 1.00 84.50 89 GLN A N 1
ATOM 684 C CA . GLN A 1 89 ? 3.793 16.622 -34.467 1.00 84.50 89 GLN A CA 1
ATOM 685 C C . GLN A 1 89 ? 2.867 17.745 -33.984 1.00 84.50 89 GLN A C 1
ATOM 687 O O . GLN A 1 89 ? 2.562 18.647 -34.757 1.00 84.50 89 GLN A O 1
ATOM 692 N N . ARG A 1 90 ? 2.452 17.734 -32.708 1.00 78.94 90 ARG A N 1
ATOM 693 C CA . ARG A 1 90 ? 1.622 18.809 -32.129 1.00 78.94 90 ARG A CA 1
ATOM 694 C C . ARG A 1 90 ? 2.360 20.133 -31.955 1.00 78.94 90 ARG A C 1
ATOM 696 O O . ARG A 1 90 ? 1.703 21.155 -31.867 1.00 78.94 90 ARG A O 1
ATOM 703 N N . LEU A 1 91 ? 3.689 20.118 -31.889 1.00 73.31 91 LEU A N 1
ATOM 704 C CA . LEU A 1 91 ? 4.505 21.334 -31.840 1.00 73.31 91 LEU A CA 1
ATOM 705 C C . LEU A 1 91 ? 4.696 21.982 -33.223 1.00 73.31 91 LEU A C 1
ATOM 707 O O . LEU A 1 91 ? 5.221 23.088 -33.295 1.00 73.31 91 LEU A O 1
ATOM 711 N N . ILE A 1 92 ? 4.304 21.298 -34.304 1.00 69.19 92 ILE A N 1
ATOM 712 C CA . ILE A 1 92 ? 4.469 21.760 -35.693 1.00 69.19 92 ILE A CA 1
ATOM 713 C C . ILE A 1 92 ? 3.141 22.297 -36.283 1.00 69.19 92 ILE A C 1
ATOM 715 O O . ILE A 1 92 ? 3.151 22.868 -37.372 1.00 69.19 92 ILE A O 1
ATOM 719 N N . LEU A 1 93 ? 2.015 22.171 -35.567 1.00 58.97 93 LEU A N 1
ATOM 720 C CA . LEU A 1 93 ? 0.697 22.725 -35.925 1.00 58.97 93 LEU A CA 1
ATOM 721 C C . LEU A 1 93 ? 0.341 23.907 -35.019 1.00 58.97 93 LEU A C 1
ATOM 723 O O . LEU A 1 93 ? -0.246 24.876 -35.546 1.00 58.97 93 LEU A O 1
#

pLDDT: mean 78.19, std 17.07, range [44.62, 97.19]

Mean predicted aligned error: 19.24 Å

Secondary structure (DSSP, 8-state):
--------PPPPEEE-TTT--EEETT-SB-TTS-B---HHHHGGGS-SS-----SS------GGGG--HHHHHHHHHHHHHHHHHHHHHHT--